Protein AF-A0A395LHU9-F1 (afdb_monomer_lite)

InterPro domains:
  IPR021836 Protein of unknown function DUF3429 [PF11911] (4-146)

Organism: NCBI:txid1538146

Foldseek 3Di:
DDADDDPLQVVLVVLLVLLVVLLCCLPPNDPVCVVVSQVSLLVSLLVVLLVLLVVLVVLQVVCVVVVHDDDPVSNVSSCVSNVLSVVQCVCVVVVHDDDLVSLLSSLVSLVVSLVSQVVSCVSDDVCSSVSSVCSSCSSSVSSNVSSVSD

Radius of gyration: 16.36 Å; chains: 1; bounding box: 47×21×50 Å

Sequence (150 aa):
MIGVPAWPRWLGLAGLLPQLACLAALVAGPLEWRYAALGIAWGYAALILSFLGGMWWGLAAASLARGDRVSGWVWIAAVAPSLIALATYLPWIFAGEWPGPSLVVLGIALFGSLFVDRALAPISPDWWMWLRIPLSLGLGGATLVIGLLA

pLDDT: mean 96.99, std 4.48, range [54.75, 98.88]

Structure (mmCIF, N/CA/C/O backbone):
data_AF-A0A395LHU9-F1
#
_entry.id   AF-A0A395LHU9-F1
#
loop_
_atom_site.group_PDB
_atom_site.id
_atom_site.type_symbol
_atom_site.label_atom_id
_atom_site.label_alt_id
_atom_site.label_comp_id
_atom_site.label_asym_id
_atom_site.label_entity_id
_atom_site.label_seq_id
_atom_site.pdbx_PDB_ins_code
_atom_site.Cartn_x
_atom_site.Cartn_y
_atom_site.Cartn_z
_atom_site.occupancy
_atom_site.B_iso_or_equiv
_atom_site.auth_seq_id
_atom_site.auth_comp_id
_atom_site.auth_asym_id
_atom_site.auth_atom_id
_atom_site.pdbx_PDB_model_num
ATOM 1 N N . MET A 1 1 ? -26.082 -12.280 3.161 1.00 54.75 1 MET A N 1
ATOM 2 C CA . MET A 1 1 ? -24.798 -11.546 3.149 1.00 54.75 1 MET A CA 1
ATOM 3 C C . MET A 1 1 ? -25.032 -10.203 2.487 1.00 54.75 1 MET A C 1
ATOM 5 O O . MET A 1 1 ? -25.520 -10.187 1.363 1.00 54.75 1 MET A O 1
ATOM 9 N N . ILE A 1 2 ? -24.754 -9.097 3.176 1.00 68.62 2 ILE A N 1
ATOM 10 C CA . ILE A 1 2 ? -24.828 -7.763 2.570 1.00 68.62 2 ILE A CA 1
ATOM 11 C C . ILE A 1 2 ? -23.609 -7.637 1.650 1.00 68.62 2 ILE A C 1
ATOM 13 O O . ILE A 1 2 ? -22.473 -7.732 2.107 1.00 68.62 2 ILE A O 1
ATOM 17 N N . GLY A 1 3 ? -23.832 -7.519 0.341 1.00 88.56 3 GLY A N 1
ATOM 18 C CA . GLY A 1 3 ? -22.740 -7.320 -0.611 1.00 88.56 3 GLY A CA 1
ATOM 19 C C . GLY A 1 3 ? -22.034 -5.980 -0.379 1.00 88.56 3 GLY A C 1
ATOM 20 O O . GLY A 1 3 ? -22.629 -5.051 0.161 1.00 88.56 3 GLY A O 1
ATOM 21 N N . VAL A 1 4 ? -20.778 -5.862 -0.827 1.00 94.19 4 VAL A N 1
ATOM 22 C CA . VAL A 1 4 ? -20.046 -4.579 -0.803 1.00 94.19 4 VAL A CA 1
ATOM 23 C C . VAL A 1 4 ? -20.913 -3.472 -1.444 1.00 94.19 4 VAL A C 1
ATOM 25 O O . VAL A 1 4 ? -21.405 -3.678 -2.560 1.00 94.19 4 VAL A O 1
ATOM 28 N N . PRO A 1 5 ? -21.117 -2.314 -0.791 1.00 96.44 5 PRO A N 1
ATOM 29 C CA . PRO A 1 5 ? -21.876 -1.209 -1.368 1.00 96.44 5 PRO A CA 1
ATOM 30 C C . PRO A 1 5 ? -21.249 -0.699 -2.675 1.00 96.44 5 PRO A C 1
ATOM 32 O O . PRO A 1 5 ? -20.048 -0.854 -2.904 1.00 96.44 5 PRO A O 1
ATOM 35 N N . ALA A 1 6 ? -22.057 -0.075 -3.537 1.00 96.31 6 ALA A N 1
ATOM 36 C CA . ALA A 1 6 ? -21.646 0.289 -4.896 1.00 96.31 6 ALA A CA 1
ATOM 37 C C . ALA A 1 6 ? -20.395 1.185 -4.932 1.00 96.31 6 ALA A C 1
ATOM 39 O O . ALA A 1 6 ? -19.441 0.866 -5.637 1.00 96.31 6 ALA A O 1
ATOM 40 N N . TRP A 1 7 ? -20.369 2.265 -4.147 1.00 97.06 7 TRP A N 1
ATOM 41 C CA . TRP A 1 7 ? -19.255 3.218 -4.161 1.00 97.06 7 TRP A CA 1
ATOM 42 C C . TRP A 1 7 ? -17.925 2.619 -3.673 1.00 97.06 7 TRP A C 1
ATOM 44 O O . TRP A 1 7 ? -16.964 2.677 -4.440 1.00 97.06 7 TRP A O 1
ATOM 54 N N . PRO A 1 8 ? -17.838 1.971 -2.488 1.00 96.12 8 PRO A N 1
ATOM 55 C CA . PRO A 1 8 ? -16.626 1.262 -2.072 1.00 96.12 8 PRO A CA 1
ATOM 56 C C . PRO A 1 8 ? -16.161 0.211 -3.080 1.00 96.12 8 PRO A C 1
ATOM 58 O O . PRO A 1 8 ? -14.964 0.091 -3.326 1.00 96.12 8 PRO A O 1
ATOM 61 N N . ARG A 1 9 ? -17.095 -0.532 -3.694 1.00 96.38 9 ARG A N 1
ATOM 62 C CA . ARG A 1 9 ? -16.758 -1.546 -4.700 1.00 96.38 9 ARG A CA 1
ATOM 63 C C . ARG A 1 9 ? -16.104 -0.914 -5.925 1.00 96.38 9 ARG A C 1
ATOM 65 O O . ARG A 1 9 ? -15.006 -1.316 -6.293 1.00 96.38 9 ARG A O 1
ATOM 72 N N . TRP A 1 10 ? -16.774 0.046 -6.558 1.00 97.50 10 TRP A N 1
ATOM 73 C CA . TRP A 1 10 ? -16.308 0.615 -7.821 1.00 97.50 10 TRP A CA 1
ATOM 74 C C . TRP A 1 10 ? -15.042 1.440 -7.652 1.00 97.50 10 TRP A C 1
ATOM 76 O O . TRP A 1 10 ? -14.095 1.248 -8.408 1.00 97.50 10 TRP A O 1
ATOM 86 N N . LEU A 1 11 ? -14.992 2.304 -6.636 1.00 96.88 11 LEU A N 1
ATOM 87 C CA . LEU A 1 11 ? -13.809 3.123 -6.378 1.00 96.88 11 LEU A CA 1
ATOM 88 C C . LEU A 1 11 ? -12.629 2.271 -5.908 1.00 96.88 11 LEU A C 1
ATOM 90 O O . LEU A 1 11 ? -11.501 2.509 -6.330 1.00 96.88 11 LEU A O 1
ATOM 94 N N . GLY A 1 12 ? -12.890 1.237 -5.101 1.00 96.38 12 GLY A N 1
ATOM 95 C CA . GLY A 1 12 ? -11.872 0.269 -4.711 1.00 96.38 12 GLY A CA 1
ATOM 96 C C . GLY A 1 12 ? -11.254 -0.418 -5.927 1.00 96.38 12 GLY A C 1
ATOM 97 O O . GLY A 1 12 ? -10.041 -0.371 -6.103 1.00 96.38 12 GLY A O 1
ATOM 98 N N . LEU A 1 13 ? -12.080 -1.010 -6.797 1.00 97.25 13 LEU A N 1
ATOM 99 C CA . LEU A 1 13 ? -11.609 -1.713 -7.998 1.00 97.25 13 LEU A CA 1
ATOM 100 C C . LEU A 1 13 ? -10.927 -0.776 -9.002 1.00 97.25 13 LEU A C 1
ATOM 102 O O . LEU A 1 13 ? -9.917 -1.152 -9.594 1.00 97.25 13 LEU A O 1
ATOM 106 N N . ALA A 1 14 ? -11.431 0.450 -9.167 1.00 97.81 14 ALA A N 1
ATOM 107 C CA . ALA A 1 14 ? -10.792 1.466 -10.002 1.00 97.81 14 ALA A CA 1
ATOM 108 C C . ALA A 1 14 ? -9.381 1.820 -9.503 1.00 97.81 14 ALA A C 1
ATOM 110 O O . ALA A 1 14 ? -8.508 2.142 -10.307 1.00 97.81 14 ALA A O 1
ATOM 111 N N . GLY A 1 15 ? -9.127 1.675 -8.200 1.00 97.25 15 GLY A N 1
ATOM 112 C CA . GLY A 1 15 ? -7.796 1.802 -7.613 1.00 97.25 15 GLY A CA 1
ATOM 113 C C . GLY A 1 15 ? -6.772 0.773 -8.114 1.00 97.25 15 GLY A C 1
ATOM 114 O O . GLY A 1 15 ? -5.587 0.926 -7.862 1.00 97.25 15 GLY A O 1
ATOM 115 N N . LEU A 1 16 ? -7.168 -0.271 -8.848 1.00 98.44 16 LEU A N 1
ATOM 116 C CA . LEU A 1 16 ? -6.215 -1.194 -9.479 1.00 98.44 16 LEU A CA 1
ATOM 117 C C . LEU A 1 16 ? -5.683 -0.672 -10.819 1.00 98.44 16 LEU A C 1
ATOM 119 O O . LEU A 1 16 ? -4.615 -1.092 -11.266 1.00 98.44 16 LEU A O 1
ATOM 123 N N . LEU A 1 17 ? -6.416 0.241 -11.465 1.00 98.56 17 LEU A N 1
ATOM 124 C CA . LEU A 1 17 ? -6.144 0.670 -12.836 1.00 98.56 17 LEU A CA 1
ATOM 125 C C . LEU A 1 17 ? -4.741 1.264 -13.021 1.00 98.56 17 LEU A C 1
ATOM 127 O O . LEU A 1 17 ? -4.088 0.861 -13.982 1.00 98.56 17 LEU A O 1
ATOM 131 N N . PRO 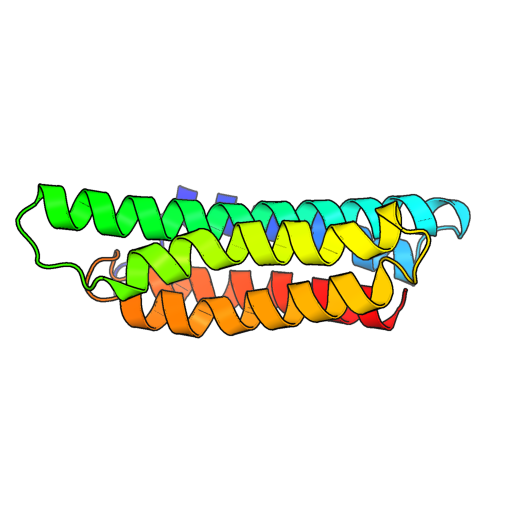A 1 18 ? -4.222 2.150 -12.143 1.00 98.56 18 PRO A N 1
ATOM 132 C CA . PRO A 1 18 ? -2.909 2.754 -12.378 1.00 98.56 18 PRO A CA 1
ATOM 133 C C . PRO A 1 18 ? -1.774 1.726 -12.375 1.00 98.56 18 PRO A C 1
ATOM 135 O O . PRO A 1 18 ? -0.906 1.765 -13.246 1.00 98.56 18 PRO A O 1
ATOM 138 N N . GLN A 1 19 ? -1.815 0.758 -11.456 1.00 98.44 19 GLN A N 1
ATOM 139 C CA . GLN A 1 19 ? -0.788 -0.281 -11.371 1.00 98.44 19 GLN A CA 1
ATOM 140 C C . GLN A 1 19 ? -0.864 -1.249 -12.552 1.00 98.44 19 GLN A C 1
ATOM 142 O O . GLN A 1 19 ? 0.162 -1.602 -13.129 1.00 98.44 19 GLN A O 1
ATOM 147 N N . LEU A 1 20 ? -2.077 -1.642 -12.954 1.00 98.69 20 LEU A N 1
ATOM 148 C CA . LEU A 1 20 ? -2.280 -2.502 -14.122 1.00 98.69 20 LEU A CA 1
ATOM 149 C C . LEU A 1 20 ? -1.865 -1.806 -15.424 1.00 98.69 20 LEU A C 1
ATOM 151 O O . LEU A 1 20 ? -1.269 -2.445 -16.288 1.00 98.69 20 LEU A O 1
ATOM 155 N N . ALA A 1 21 ? -2.118 -0.502 -15.552 1.00 98.69 21 ALA A N 1
ATOM 156 C CA . ALA A 1 21 ? -1.663 0.289 -16.690 1.00 98.69 21 ALA A CA 1
ATOM 157 C C . ALA A 1 21 ? -0.129 0.361 -16.751 1.00 98.69 21 ALA A C 1
ATOM 159 O O . ALA A 1 21 ? 0.445 0.194 -17.824 1.00 98.69 21 ALA A O 1
ATOM 160 N N . CYS A 1 22 ? 0.541 0.539 -15.608 1.00 98.75 22 CYS A N 1
ATOM 161 C CA . CYS A 1 22 ? 2.004 0.528 -15.546 1.00 98.75 22 CYS A CA 1
ATOM 162 C C . CYS A 1 22 ? 2.581 -0.848 -15.905 1.00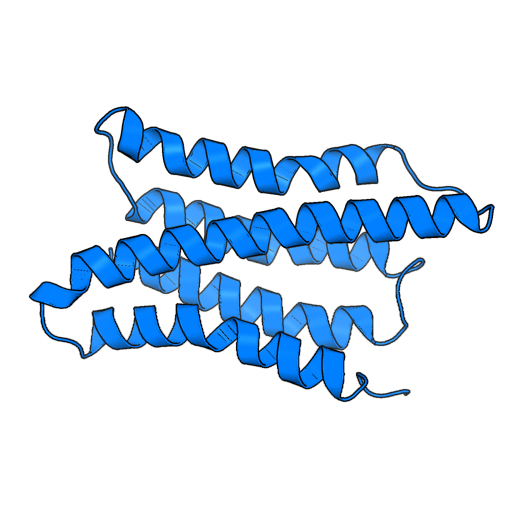 98.75 22 CYS A C 1
ATOM 164 O O . CYS A 1 22 ? 3.539 -0.925 -16.668 1.00 98.75 22 CYS A O 1
ATOM 166 N N . LEU A 1 23 ? 1.972 -1.938 -15.425 1.00 98.69 23 LEU A N 1
ATOM 167 C CA . LEU A 1 23 ? 2.363 -3.294 -15.820 1.00 98.69 23 LEU A CA 1
ATOM 168 C C . LEU A 1 23 ? 2.201 -3.509 -17.332 1.00 98.69 23 LEU A C 1
ATOM 170 O O . LEU A 1 23 ? 3.121 -3.999 -17.983 1.00 98.69 23 LEU A O 1
ATOM 174 N N . ALA A 1 24 ? 1.067 -3.104 -17.907 1.00 98.56 24 ALA A N 1
ATOM 175 C CA . ALA A 1 24 ? 0.838 -3.197 -19.347 1.00 98.56 24 ALA A CA 1
ATOM 176 C C . ALA A 1 24 ? 1.862 -2.372 -20.145 1.00 98.56 24 ALA A C 1
ATOM 178 O O . ALA A 1 24 ? 2.395 -2.859 -21.141 1.00 98.56 24 ALA A O 1
ATOM 179 N N . ALA A 1 25 ? 2.192 -1.162 -19.682 1.00 98.44 25 ALA A N 1
ATOM 180 C CA . ALA A 1 25 ? 3.211 -0.317 -20.297 1.00 98.44 25 ALA A CA 1
ATOM 181 C C . ALA A 1 25 ? 4.607 -0.961 -20.267 1.00 98.44 25 ALA A C 1
ATOM 183 O O . ALA A 1 25 ? 5.353 -0.820 -21.229 1.00 98.44 25 ALA A O 1
ATOM 184 N N . LEU A 1 26 ? 4.957 -1.703 -19.212 1.00 98.06 26 LEU A N 1
ATOM 185 C CA . LEU A 1 26 ? 6.244 -2.405 -19.138 1.00 98.06 26 LEU A CA 1
ATOM 186 C C . LEU A 1 26 ? 6.324 -3.638 -20.038 1.00 98.06 26 LEU A C 1
ATOM 188 O O . LEU A 1 26 ? 7.406 -3.958 -20.522 1.00 98.06 26 LEU A O 1
ATOM 192 N N . VAL A 1 27 ? 5.206 -4.338 -20.233 1.00 98.12 27 VAL A N 1
ATOM 193 C CA . VAL A 1 27 ? 5.173 -5.598 -20.992 1.00 98.12 27 VAL A CA 1
ATOM 194 C C . VAL A 1 27 ? 4.958 -5.366 -22.488 1.00 98.12 27 VAL A C 1
ATOM 196 O O . VAL A 1 27 ? 5.490 -6.115 -23.302 1.00 98.12 27 VAL A O 1
ATOM 199 N N . ALA A 1 28 ? 4.172 -4.354 -22.859 1.00 97.81 28 ALA A N 1
ATOM 200 C CA . ALA A 1 28 ? 3.743 -4.127 -24.239 1.00 97.81 28 ALA A CA 1
ATOM 201 C C . ALA A 1 28 ? 4.005 -2.701 -24.752 1.00 97.81 28 ALA A C 1
ATOM 203 O O . ALA A 1 28 ? 3.761 -2.426 -25.926 1.00 97.81 28 ALA A O 1
ATOM 204 N N . GLY A 1 29 ? 4.454 -1.785 -23.890 1.00 96.69 29 GLY A N 1
ATOM 205 C CA . GLY A 1 29 ? 4.717 -0.401 -24.265 1.00 96.69 29 GLY A CA 1
ATOM 206 C C . GLY A 1 29 ? 6.109 -0.189 -24.877 1.00 96.69 29 GLY A C 1
ATOM 207 O O . GLY A 1 29 ? 6.996 -1.035 -24.735 1.00 96.69 29 GLY A O 1
ATOM 208 N N . PRO A 1 30 ? 6.325 0.958 -25.542 1.00 96.88 30 PRO A N 1
ATOM 209 C CA . PRO A 1 30 ? 7.643 1.388 -25.993 1.00 96.88 30 PRO A CA 1
ATOM 210 C C . PRO A 1 30 ? 8.657 1.524 -24.849 1.00 96.88 30 PRO A C 1
ATOM 212 O O . PRO A 1 30 ? 8.303 1.857 -23.713 1.00 96.88 30 PRO A O 1
ATOM 215 N N . LEU A 1 31 ? 9.944 1.329 -25.157 1.00 95.94 31 LEU A N 1
ATOM 216 C CA . LEU A 1 31 ? 11.016 1.365 -24.157 1.00 95.94 31 LEU A CA 1
ATOM 217 C C . LEU A 1 31 ? 11.126 2.735 -23.468 1.00 95.94 31 LEU A C 1
ATOM 219 O O . LEU A 1 31 ? 11.435 2.794 -22.277 1.00 95.94 31 LEU A O 1
ATOM 223 N N . GLU A 1 32 ? 10.816 3.829 -24.168 1.00 97.44 32 GLU A N 1
ATOM 224 C CA . GLU A 1 32 ? 10.825 5.177 -23.594 1.00 97.44 32 GLU A CA 1
ATOM 225 C C . GLU A 1 32 ? 9.821 5.369 -22.443 1.00 97.44 32 GLU A C 1
ATOM 227 O O . GLU A 1 32 ? 10.012 6.249 -21.603 1.00 97.44 32 GLU A O 1
ATOM 232 N N . TRP A 1 33 ? 8.772 4.543 -22.348 1.00 97.75 33 TRP A N 1
ATOM 233 C CA . TRP A 1 33 ? 7.794 4.632 -21.257 1.00 97.75 33 TRP A CA 1
ATOM 234 C C . TRP A 1 33 ? 8.282 3.970 -19.974 1.00 97.75 33 TRP A C 1
ATOM 236 O O . TRP A 1 33 ? 7.743 4.249 -18.902 1.00 97.75 33 TRP A O 1
ATOM 246 N N . ARG A 1 34 ? 9.297 3.104 -20.058 1.00 97.75 34 ARG A N 1
ATOM 247 C CA . ARG A 1 34 ? 9.711 2.221 -18.964 1.00 97.75 34 ARG A CA 1
ATOM 248 C C . ARG A 1 34 ? 10.025 2.981 -17.679 1.00 97.75 34 ARG A C 1
ATOM 250 O O . ARG A 1 34 ? 9.509 2.625 -16.623 1.00 97.75 34 ARG A O 1
ATOM 257 N N . TYR A 1 35 ? 10.817 4.049 -17.765 1.00 97.19 35 TYR A N 1
ATOM 258 C CA . TYR A 1 35 ? 11.190 4.841 -16.589 1.00 97.19 35 TYR A CA 1
ATOM 259 C C . TYR A 1 35 ? 9.970 5.492 -15.921 1.00 97.19 35 TYR A C 1
ATOM 261 O O . TYR A 1 35 ? 9.798 5.401 -14.706 1.00 97.19 35 TYR A O 1
ATOM 269 N N . ALA A 1 36 ? 9.085 6.098 -16.719 1.00 98.12 36 ALA A N 1
ATOM 270 C CA . ALA A 1 36 ? 7.866 6.719 -16.212 1.00 98.12 36 ALA A CA 1
ATOM 271 C C . ALA A 1 36 ? 6.917 5.681 -15.592 1.00 98.12 36 ALA A C 1
ATOM 273 O O . ALA A 1 36 ? 6.411 5.898 -14.494 1.00 98.12 36 ALA A O 1
ATOM 274 N N . ALA A 1 37 ? 6.721 4.534 -16.251 1.00 98.56 37 ALA A N 1
ATOM 275 C CA . ALA A 1 37 ? 5.883 3.447 -15.753 1.00 98.56 37 ALA A CA 1
ATOM 276 C C . ALA A 1 37 ? 6.394 2.900 -14.412 1.00 98.56 37 ALA A C 1
ATOM 278 O O . ALA A 1 37 ? 5.606 2.717 -13.489 1.00 98.56 37 ALA A O 1
ATOM 279 N N . LEU A 1 38 ? 7.709 2.704 -14.274 1.00 98.62 38 LEU A N 1
ATOM 280 C CA . LEU A 1 38 ? 8.333 2.271 -13.023 1.00 98.62 38 LEU A CA 1
ATOM 281 C C . LEU A 1 38 ? 8.168 3.305 -11.900 1.00 98.62 38 LEU A C 1
ATOM 283 O O . LEU A 1 38 ? 7.801 2.945 -10.780 1.00 98.62 38 LEU A O 1
ATOM 287 N N . GLY A 1 39 ? 8.382 4.591 -12.195 1.00 98.56 39 GLY A N 1
ATOM 288 C CA . GLY A 1 39 ? 8.210 5.658 -11.210 1.00 98.56 39 GLY A CA 1
ATOM 289 C C . GLY A 1 39 ? 6.762 5.825 -10.747 1.00 98.56 39 GLY A C 1
ATOM 290 O O . GLY A 1 39 ? 6.510 5.945 -9.547 1.00 98.56 39 GLY A O 1
ATOM 291 N N . ILE A 1 40 ? 5.803 5.763 -11.675 1.00 98.81 40 ILE A N 1
ATOM 292 C CA . ILE A 1 40 ? 4.369 5.811 -11.358 1.00 98.81 40 ILE A CA 1
ATOM 293 C C . ILE A 1 40 ? 3.960 4.573 -10.557 1.00 98.81 40 ILE A C 1
ATOM 295 O O . ILE A 1 40 ? 3.279 4.716 -9.543 1.00 98.81 40 ILE A O 1
ATOM 299 N N . ALA A 1 41 ? 4.402 3.377 -10.959 1.00 98.81 41 ALA A N 1
ATOM 300 C CA . ALA A 1 41 ? 4.102 2.130 -10.258 1.00 98.81 41 ALA A CA 1
ATOM 301 C C . ALA A 1 41 ? 4.589 2.152 -8.805 1.00 98.81 41 ALA A C 1
ATOM 303 O O . ALA A 1 41 ? 3.869 1.716 -7.905 1.00 98.81 41 ALA A O 1
ATOM 304 N N . TRP A 1 42 ? 5.799 2.666 -8.564 1.00 98.75 42 TRP A N 1
ATOM 305 C CA . TRP A 1 42 ? 6.324 2.815 -7.209 1.00 98.75 42 TRP A CA 1
ATOM 306 C C . TRP A 1 42 ? 5.518 3.855 -6.425 1.00 98.75 42 TRP A C 1
ATOM 308 O O . TRP A 1 42 ? 5.018 3.558 -5.338 1.00 98.75 42 TRP A O 1
ATOM 318 N N . GLY A 1 43 ? 5.341 5.051 -6.995 1.00 98.81 43 GLY A N 1
ATOM 319 C CA . GLY A 1 43 ? 4.667 6.159 -6.320 1.00 98.81 43 GLY A CA 1
ATOM 320 C C . GLY A 1 43 ? 3.224 5.822 -5.957 1.00 98.81 43 GLY A C 1
ATOM 321 O O . GLY A 1 43 ? 2.782 6.085 -4.840 1.00 98.81 43 GLY A O 1
ATOM 322 N N . TYR A 1 44 ? 2.497 5.173 -6.864 1.00 98.88 44 TYR A N 1
ATOM 323 C CA . TYR A 1 44 ? 1.114 4.781 -6.634 1.00 98.88 44 TYR A CA 1
ATOM 324 C C . TYR A 1 44 ? 0.981 3.683 -5.572 1.00 98.88 44 TYR A C 1
ATOM 326 O O . TYR A 1 44 ? 0.163 3.814 -4.660 1.00 98.88 44 TYR A O 1
ATOM 334 N N . ALA A 1 45 ? 1.816 2.639 -5.625 1.00 98.81 45 ALA A N 1
ATOM 335 C CA . ALA A 1 45 ? 1.822 1.595 -4.602 1.00 98.81 45 ALA A CA 1
ATOM 336 C C . ALA A 1 45 ? 2.148 2.160 -3.207 1.00 98.81 45 ALA A C 1
ATOM 338 O O . ALA A 1 45 ? 1.472 1.825 -2.232 1.00 98.81 45 ALA A O 1
ATOM 339 N N . ALA A 1 46 ? 3.126 3.067 -3.114 1.00 98.81 46 ALA A N 1
ATOM 340 C CA . ALA A 1 46 ? 3.495 3.751 -1.876 1.00 98.81 46 ALA A CA 1
ATOM 341 C C . ALA A 1 46 ? 2.359 4.633 -1.323 1.00 98.81 46 ALA A C 1
ATOM 343 O O . ALA A 1 46 ? 2.083 4.607 -0.117 1.00 98.81 46 ALA A O 1
ATOM 344 N N . LEU A 1 47 ? 1.665 5.377 -2.194 1.00 98.75 47 LEU A N 1
ATOM 345 C CA . LEU A 1 47 ? 0.503 6.192 -1.824 1.00 98.75 47 LEU A CA 1
ATOM 346 C C . LEU A 1 47 ? -0.646 5.334 -1.295 1.00 98.75 47 LEU A C 1
ATOM 348 O O . LEU A 1 47 ? -1.192 5.641 -0.236 1.00 98.75 47 LEU A O 1
ATOM 352 N N . ILE A 1 48 ? -0.996 4.250 -1.994 1.00 98.56 48 ILE A N 1
ATOM 353 C CA . ILE A 1 48 ? -2.071 3.361 -1.547 1.00 98.56 48 ILE A CA 1
ATOM 354 C C . ILE A 1 48 ? -1.706 2.699 -0.225 1.00 98.56 48 ILE A C 1
ATOM 356 O O . ILE A 1 48 ? -2.531 2.703 0.684 1.00 98.56 48 ILE A O 1
ATOM 360 N N . LEU A 1 49 ? -0.484 2.179 -0.083 1.00 98.75 49 LEU A N 1
ATOM 361 C CA . LEU A 1 49 ? -0.031 1.575 1.167 1.00 98.75 49 LEU A CA 1
ATOM 362 C C . LEU A 1 49 ? -0.163 2.580 2.326 1.00 98.75 49 LEU A C 1
ATOM 364 O O . LEU A 1 49 ? -0.812 2.273 3.323 1.00 98.75 49 LEU A O 1
ATOM 368 N N . SER A 1 50 ? 0.337 3.808 2.158 1.00 98.69 50 SER A N 1
ATOM 369 C CA . SER A 1 50 ? 0.214 4.886 3.156 1.00 98.69 50 SER A CA 1
ATOM 370 C C . SER A 1 50 ? -1.248 5.228 3.478 1.00 98.69 50 SER A C 1
ATOM 372 O O . SER A 1 50 ? -1.609 5.402 4.644 1.00 98.69 50 SER A O 1
ATOM 374 N N . PHE A 1 51 ? -2.116 5.258 2.461 1.00 98.44 51 PHE A N 1
ATOM 375 C CA . PHE A 1 51 ? -3.559 5.431 2.635 1.00 98.44 51 PHE A CA 1
ATOM 376 C C . PHE A 1 51 ? -4.174 4.324 3.507 1.00 98.44 51 PHE A C 1
ATOM 378 O O . PHE A 1 51 ? -5.021 4.630 4.346 1.00 98.44 51 PHE A O 1
ATOM 385 N N . LEU A 1 52 ? -3.724 3.065 3.389 1.00 98.25 52 LEU A N 1
ATOM 386 C CA . LEU A 1 52 ? -4.192 1.981 4.266 1.00 98.25 52 LEU A CA 1
ATOM 387 C C . LEU A 1 52 ? -3.881 2.260 5.734 1.00 98.25 52 LEU A C 1
ATOM 389 O O . LEU A 1 52 ? -4.745 2.069 6.585 1.00 98.25 52 LEU A O 1
ATOM 393 N N . GLY A 1 53 ? -2.684 2.773 6.019 1.00 98.50 53 GLY A N 1
ATOM 394 C CA . GLY A 1 53 ? -2.300 3.178 7.367 1.00 98.50 53 GLY A CA 1
ATOM 395 C C . GLY A 1 53 ? -3.246 4.230 7.950 1.00 98.50 53 GLY A C 1
ATOM 396 O O . GLY A 1 53 ? -3.803 4.045 9.034 1.00 98.50 53 GLY A O 1
ATOM 397 N N . GLY A 1 54 ? -3.521 5.292 7.186 1.00 98.44 54 GLY A N 1
ATOM 398 C CA . GLY A 1 54 ? -4.489 6.323 7.580 1.00 98.44 54 GLY A CA 1
ATOM 399 C C . GLY A 1 54 ? -5.912 5.780 7.761 1.00 98.44 54 GLY A C 1
ATOM 400 O O . GLY A 1 54 ? -6.613 6.155 8.700 1.00 98.44 54 GLY A O 1
ATOM 401 N N . MET A 1 55 ? -6.329 4.845 6.908 1.00 97.69 55 MET A N 1
ATOM 402 C CA . MET A 1 55 ? -7.624 4.172 7.001 1.00 97.69 55 MET A CA 1
ATOM 403 C C . MET A 1 55 ? -7.745 3.331 8.282 1.00 97.69 55 MET A C 1
ATOM 405 O O . MET A 1 55 ? -8.765 3.407 8.967 1.00 97.69 55 MET A O 1
ATOM 409 N N . TRP A 1 56 ? -6.704 2.577 8.650 1.00 98.44 56 TRP A N 1
ATOM 410 C CA . TRP A 1 56 ? -6.655 1.817 9.905 1.00 98.44 56 TRP A CA 1
ATOM 411 C C . TRP A 1 56 ? -6.708 2.731 11.129 1.00 98.44 56 TRP A C 1
ATOM 413 O O . TRP A 1 56 ? -7.469 2.462 12.060 1.00 98.44 56 TRP A O 1
ATOM 423 N N . TRP A 1 57 ? -5.968 3.845 11.101 1.00 98.38 57 TRP A N 1
ATOM 424 C CA . TRP A 1 57 ? -6.030 4.876 12.141 1.00 98.38 57 TRP A CA 1
ATOM 425 C C . TRP A 1 57 ? -7.446 5.447 12.285 1.00 98.38 57 TRP A C 1
ATOM 427 O O . TRP A 1 57 ? -7.953 5.597 13.395 1.00 98.38 57 TRP A O 1
ATOM 437 N N . GLY A 1 58 ? -8.110 5.741 11.164 1.00 98.06 58 GLY A N 1
ATOM 438 C CA . GLY A 1 58 ? -9.476 6.261 11.146 1.00 98.06 58 GLY A CA 1
ATOM 439 C C . GLY A 1 58 ? -10.494 5.281 11.733 1.00 98.06 58 GLY A C 1
ATOM 440 O O . GLY A 1 58 ? -11.328 5.681 12.544 1.00 98.06 58 GLY A O 1
ATOM 441 N N . LEU A 1 59 ? -10.401 3.991 11.387 1.00 97.38 59 LEU A N 1
ATOM 442 C CA . LEU A 1 59 ? -11.249 2.939 11.965 1.00 97.38 59 LEU A CA 1
ATOM 443 C C . LEU A 1 59 ? -11.055 2.819 13.480 1.00 97.38 59 LEU A C 1
ATOM 445 O O . LEU A 1 59 ? -12.030 2.782 14.232 1.00 97.38 59 LEU A O 1
ATOM 449 N N . ALA A 1 60 ? -9.798 2.812 13.921 1.00 97.31 60 ALA A N 1
ATOM 450 C CA . ALA A 1 60 ? -9.421 2.782 15.327 1.00 97.31 60 ALA A CA 1
ATOM 451 C C . ALA A 1 60 ? -9.995 3.986 16.095 1.00 97.31 60 ALA A C 1
ATOM 453 O O . ALA A 1 60 ? -10.660 3.821 17.118 1.00 97.31 60 ALA A O 1
ATOM 454 N N . ALA A 1 61 ? -9.811 5.200 15.571 1.00 98.00 61 ALA A N 1
ATOM 455 C CA . ALA A 1 61 ? -10.321 6.424 16.184 1.00 98.00 61 ALA A CA 1
ATOM 456 C C . ALA A 1 61 ? -11.856 6.445 16.246 1.00 98.00 61 ALA A C 1
ATOM 458 O O . ALA A 1 61 ? -12.430 6.796 17.276 1.00 98.00 61 ALA A O 1
ATOM 459 N N . ALA A 1 62 ? -12.528 6.012 15.176 1.00 97.56 62 ALA A N 1
ATOM 460 C CA . ALA A 1 62 ? -13.984 5.930 15.138 1.00 97.56 62 ALA A CA 1
ATOM 461 C C . ALA A 1 62 ? -14.540 4.898 16.133 1.00 97.56 62 ALA A C 1
ATOM 463 O O . ALA A 1 62 ? -15.605 5.117 16.706 1.00 97.56 62 ALA A O 1
ATOM 464 N N . SER A 1 63 ? -13.836 3.783 16.345 1.00 96.06 63 SER A N 1
ATOM 465 C CA . SER A 1 63 ? -14.209 2.766 17.335 1.00 96.06 63 SER A CA 1
ATOM 466 C C . SER A 1 63 ? -14.046 3.290 18.764 1.00 96.06 63 SER A C 1
ATOM 468 O O . SER A 1 63 ? -14.993 3.210 19.546 1.00 96.06 63 SER A O 1
ATOM 470 N N . LEU A 1 64 ? -12.928 3.961 19.076 1.00 95.94 64 LEU A N 1
ATOM 471 C CA . LEU A 1 64 ? -12.761 4.650 20.364 1.00 95.94 64 LEU A CA 1
ATOM 472 C C . LEU A 1 64 ? -13.870 5.680 20.623 1.00 95.94 64 LEU A C 1
ATOM 474 O O . LEU A 1 64 ? -14.397 5.745 21.730 1.00 95.94 64 LEU A O 1
ATOM 478 N N . ALA A 1 65 ? -14.258 6.460 19.609 1.00 97.12 65 ALA A N 1
ATOM 479 C CA . ALA A 1 65 ? -15.314 7.466 19.740 1.00 97.12 65 ALA A CA 1
ATOM 480 C C . ALA A 1 65 ? -16.695 6.866 20.072 1.00 97.12 65 ALA A C 1
ATOM 482 O O . ALA A 1 65 ? -17.536 7.551 20.649 1.00 97.12 65 ALA A O 1
ATOM 483 N N . ARG A 1 66 ? -16.929 5.588 19.741 1.00 96.19 66 ARG A N 1
ATOM 484 C CA . ARG A 1 66 ? -18.142 4.842 20.121 1.00 96.19 66 ARG A CA 1
ATOM 485 C C . ARG A 1 66 ? -18.053 4.189 21.505 1.00 96.19 66 ARG A C 1
ATOM 487 O O . ARG A 1 66 ? -19.029 3.593 21.946 1.00 96.19 66 ARG A O 1
ATOM 494 N N . GLY A 1 67 ? -16.916 4.314 22.192 1.00 94.75 67 GLY A N 1
ATOM 495 C CA . GLY A 1 67 ? -16.669 3.707 23.501 1.00 94.75 67 GLY A CA 1
ATOM 496 C C . GLY A 1 67 ? -16.084 2.293 23.443 1.00 94.75 67 GLY A C 1
ATOM 497 O O . GLY A 1 67 ? -15.945 1.653 24.487 1.00 94.75 67 GLY A O 1
ATOM 498 N N . ASP A 1 68 ? -15.717 1.803 22.256 1.00 94.31 68 ASP A N 1
ATOM 499 C CA . ASP A 1 68 ? -15.068 0.502 22.111 1.00 94.31 68 ASP A CA 1
ATOM 500 C C . ASP A 1 68 ? -13.620 0.554 22.624 1.00 94.31 68 ASP A C 1
ATOM 502 O O . ASP A 1 68 ? -12.958 1.595 22.613 1.00 94.31 68 ASP A O 1
ATOM 506 N N . ARG A 1 69 ? -13.075 -0.600 23.024 1.00 92.00 69 ARG A N 1
ATOM 507 C CA . ARG A 1 69 ? -11.640 -0.727 23.318 1.00 92.00 69 ARG A CA 1
ATOM 508 C C . ARG A 1 69 ? -10.868 -1.030 22.040 1.00 92.00 69 ARG A C 1
ATOM 510 O O . ARG A 1 69 ? -11.166 -1.998 21.348 1.00 92.00 69 ARG A O 1
ATOM 517 N N . VAL A 1 70 ? -9.810 -0.264 21.794 1.00 93.56 70 VAL A N 1
ATOM 518 C CA . VAL A 1 70 ? -8.891 -0.465 20.668 1.00 93.56 70 VAL A CA 1
ATOM 519 C C . VAL A 1 70 ? -7.502 -0.783 21.200 1.00 93.56 70 VAL A C 1
ATOM 521 O O . VAL A 1 70 ? -6.999 -0.113 22.100 1.00 93.56 70 VAL A O 1
ATOM 524 N N . SER A 1 71 ? -6.874 -1.820 20.651 1.00 94.06 71 SER A N 1
ATOM 525 C CA . SER A 1 71 ? -5.539 -2.229 21.079 1.00 94.06 71 SER A CA 1
ATOM 526 C C . SER A 1 71 ? -4.453 -1.276 20.573 1.00 94.06 71 SER A C 1
ATOM 528 O O . SER A 1 71 ? -4.505 -0.803 19.438 1.00 94.06 71 SER A O 1
ATOM 530 N N . GLY A 1 72 ? -3.427 -1.049 21.400 1.00 95.38 72 GLY A N 1
ATOM 531 C CA . GLY A 1 72 ? -2.314 -0.141 21.109 1.00 95.38 72 GLY A CA 1
ATOM 532 C C . GLY A 1 72 ? -1.554 -0.462 19.815 1.00 95.38 72 GLY A C 1
ATOM 533 O O . GLY A 1 72 ? -1.087 0.445 19.129 1.00 95.38 72 GLY A O 1
ATOM 534 N N . TRP A 1 73 ? -1.471 -1.745 19.444 1.00 97.12 73 TRP A N 1
ATOM 535 C CA . TRP A 1 73 ? -0.738 -2.182 18.252 1.00 97.12 73 TRP A CA 1
ATOM 536 C C . TRP A 1 73 ? -1.329 -1.619 16.953 1.00 97.12 73 TRP A C 1
ATOM 538 O O . TRP A 1 73 ? -0.587 -1.435 15.993 1.00 97.12 73 TRP A O 1
ATOM 548 N N . VAL A 1 74 ? -2.633 -1.311 16.921 1.00 95.81 74 VAL A N 1
ATOM 549 C CA . VAL A 1 74 ? -3.311 -0.791 15.723 1.00 95.81 74 VAL A CA 1
ATOM 550 C C . VAL A 1 74 ? -2.726 0.558 15.311 1.00 95.81 74 VAL A C 1
ATOM 552 O O . VAL A 1 74 ? -2.508 0.795 14.128 1.00 95.81 74 VAL A O 1
ATOM 555 N N . TRP A 1 75 ? -2.397 1.415 16.280 1.00 97.00 75 TRP A N 1
ATOM 556 C CA . TRP A 1 75 ? -1.779 2.720 16.026 1.00 97.00 75 TRP A CA 1
ATOM 557 C C . TRP A 1 75 ? -0.371 2.580 15.452 1.00 97.00 75 TRP A C 1
ATOM 559 O O . TRP A 1 75 ? 0.006 3.309 14.540 1.00 97.00 75 TRP A O 1
ATOM 569 N N . ILE A 1 76 ? 0.390 1.599 15.941 1.00 96.81 76 ILE A N 1
ATOM 570 C CA . ILE A 1 76 ? 1.726 1.287 15.423 1.00 96.81 76 ILE A CA 1
ATOM 571 C C . ILE A 1 76 ? 1.611 0.754 13.990 1.00 96.81 76 ILE A C 1
ATOM 573 O O . ILE A 1 76 ? 2.289 1.242 13.084 1.00 96.81 76 ILE A O 1
ATOM 577 N N . ALA A 1 77 ? 0.707 -0.204 13.767 1.00 97.12 77 ALA A N 1
ATOM 578 C CA . ALA A 1 77 ? 0.445 -0.768 12.449 1.00 97.12 77 ALA A CA 1
ATOM 579 C C . ALA A 1 77 ? -0.045 0.292 11.456 1.00 97.12 77 ALA A C 1
ATOM 581 O O . ALA A 1 77 ? 0.318 0.229 10.291 1.00 97.12 77 ALA A O 1
ATOM 582 N N . ALA A 1 78 ? -0.808 1.290 11.900 1.00 97.88 78 ALA A N 1
ATOM 583 C CA . ALA A 1 78 ? -1.274 2.396 11.071 1.00 97.88 78 ALA A CA 1
ATOM 584 C C . ALA A 1 78 ? -0.155 3.340 10.595 1.00 97.88 78 ALA A C 1
ATOM 586 O O . ALA A 1 78 ? -0.279 3.942 9.532 1.00 97.88 78 ALA A O 1
ATOM 587 N N . VAL A 1 79 ? 0.952 3.454 11.333 1.00 98.44 79 VAL A N 1
ATOM 588 C CA . VAL A 1 79 ? 2.096 4.301 10.943 1.00 98.44 79 VAL A CA 1
ATOM 589 C C . VAL A 1 79 ? 3.075 3.555 10.035 1.00 98.44 79 VAL A C 1
ATOM 591 O O . VAL A 1 79 ? 3.687 4.161 9.152 1.00 98.44 79 VAL A O 1
ATOM 594 N N . ALA A 1 80 ? 3.210 2.238 10.218 1.00 98.31 80 ALA A N 1
ATOM 595 C CA . ALA A 1 80 ? 4.162 1.416 9.474 1.00 98.31 80 ALA A CA 1
ATOM 596 C C . ALA A 1 80 ? 4.077 1.576 7.937 1.00 98.31 80 ALA A C 1
ATOM 598 O O . ALA A 1 80 ? 5.133 1.717 7.324 1.00 98.31 80 ALA A O 1
ATOM 599 N N . PRO A 1 81 ? 2.894 1.642 7.294 1.00 98.69 81 PRO A N 1
ATOM 600 C CA . PRO A 1 81 ? 2.775 1.843 5.853 1.00 98.69 81 PRO A CA 1
ATOM 601 C C . PRO A 1 81 ? 3.512 3.072 5.311 1.00 98.69 81 PRO A C 1
ATOM 603 O O . PRO A 1 81 ? 4.262 2.950 4.344 1.00 98.69 81 PRO A O 1
ATOM 606 N N . SER A 1 82 ? 3.365 4.231 5.958 1.00 98.62 82 SER A N 1
ATOM 607 C CA . SER A 1 82 ? 4.035 5.469 5.539 1.00 98.62 82 SER A CA 1
ATOM 608 C C . SER A 1 82 ? 5.547 5.403 5.755 1.00 98.62 82 SER A C 1
ATOM 610 O O . SER A 1 82 ? 6.314 5.923 4.946 1.00 98.62 82 SER A O 1
ATOM 612 N N . LEU A 1 83 ? 5.995 4.730 6.821 1.00 98.75 83 LEU A N 1
ATOM 613 C CA . LEU A 1 83 ? 7.422 4.514 7.073 1.00 98.75 83 LEU A CA 1
ATOM 614 C C . LEU A 1 83 ? 8.041 3.539 6.068 1.00 98.75 83 LEU A C 1
ATOM 616 O O . LEU A 1 83 ? 9.158 3.770 5.618 1.00 98.75 83 LEU A O 1
ATOM 620 N N . ILE A 1 84 ? 7.317 2.486 5.679 1.00 98.75 84 ILE A N 1
ATOM 621 C CA . ILE A 1 84 ? 7.742 1.560 4.623 1.00 98.75 84 ILE A CA 1
ATOM 622 C C . ILE A 1 84 ? 7.822 2.304 3.288 1.00 98.75 84 ILE A C 1
ATOM 624 O O . ILE A 1 84 ? 8.840 2.219 2.608 1.00 98.75 84 ILE A O 1
ATOM 628 N N . ALA A 1 85 ? 6.797 3.087 2.937 1.00 98.56 85 ALA A N 1
ATOM 629 C CA . ALA A 1 85 ? 6.807 3.920 1.738 1.00 98.56 85 ALA A CA 1
ATOM 630 C C . ALA A 1 85 ? 8.037 4.843 1.708 1.00 98.56 85 ALA A C 1
ATOM 632 O O . ALA A 1 85 ? 8.796 4.816 0.738 1.00 98.56 85 ALA A O 1
ATOM 633 N N . LEU A 1 86 ? 8.298 5.571 2.800 1.00 98.62 86 LEU A N 1
ATOM 634 C CA . LEU A 1 86 ? 9.487 6.412 2.935 1.00 98.62 86 LEU A CA 1
ATOM 635 C C . LEU A 1 86 ? 10.783 5.602 2.808 1.00 98.62 86 LEU A C 1
ATOM 637 O O . LEU A 1 86 ? 11.663 5.986 2.046 1.00 98.62 86 LEU A O 1
ATOM 641 N N . ALA A 1 87 ? 10.903 4.468 3.497 1.00 98.62 87 ALA A N 1
ATOM 642 C CA . ALA A 1 87 ? 12.096 3.627 3.438 1.00 98.62 87 ALA A CA 1
ATOM 643 C C . ALA A 1 87 ? 12.384 3.138 2.011 1.00 98.62 87 ALA A C 1
ATOM 645 O O . ALA A 1 87 ? 13.531 3.157 1.578 1.00 98.62 87 ALA A O 1
ATOM 646 N N . THR A 1 88 ? 11.349 2.772 1.248 1.00 98.56 88 THR A N 1
ATOM 647 C CA . THR A 1 88 ? 11.492 2.334 -0.153 1.00 98.56 88 THR A CA 1
ATOM 648 C C . THR A 1 88 ? 11.809 3.472 -1.130 1.00 98.56 88 THR A C 1
ATOM 650 O O . THR A 1 88 ? 12.198 3.207 -2.268 1.00 98.56 88 THR A O 1
ATOM 653 N N . TYR A 1 89 ? 11.677 4.729 -0.704 1.00 98.12 89 TYR A N 1
ATOM 654 C CA . TYR A 1 89 ? 12.102 5.903 -1.468 1.00 98.12 89 TYR A CA 1
ATOM 655 C C . TYR A 1 89 ? 13.595 6.209 -1.292 1.00 98.12 89 TYR A C 1
ATOM 657 O O . TYR A 1 89 ? 14.249 6.674 -2.223 1.00 98.12 89 TYR A O 1
ATOM 665 N N . LEU A 1 90 ? 14.152 5.929 -0.107 1.00 98.25 90 LEU A N 1
ATOM 666 C CA . LEU A 1 90 ? 15.533 6.280 0.237 1.00 98.25 90 LEU A CA 1
ATOM 667 C C . LEU A 1 90 ? 16.597 5.730 -0.731 1.00 98.25 90 LEU A C 1
ATOM 669 O O . LEU A 1 90 ? 17.537 6.479 -1.001 1.00 98.25 90 LEU A O 1
ATOM 673 N N . PRO A 1 91 ? 16.485 4.508 -1.302 1.00 97.88 91 PRO A N 1
ATOM 674 C CA . PRO A 1 91 ? 17.439 4.036 -2.302 1.00 97.88 91 PRO A CA 1
ATOM 675 C C . PRO A 1 91 ? 17.602 5.009 -3.470 1.00 97.88 91 PRO A C 1
ATOM 677 O O . PRO A 1 91 ? 18.728 5.292 -3.857 1.00 97.88 91 PRO A O 1
ATOM 680 N N . TRP A 1 92 ? 16.515 5.605 -3.968 1.00 96.94 92 TRP A N 1
ATOM 681 C CA . TRP A 1 92 ? 16.591 6.587 -5.051 1.00 96.94 92 TRP A CA 1
ATOM 682 C C . TRP A 1 92 ? 17.358 7.851 -4.639 1.00 96.94 92 TRP A C 1
ATOM 684 O O . TRP A 1 92 ? 18.209 8.334 -5.382 1.00 96.94 92 TRP A O 1
ATOM 694 N N . ILE A 1 93 ? 17.105 8.354 -3.426 1.00 97.75 93 ILE A N 1
ATOM 695 C CA . ILE A 1 93 ? 17.758 9.558 -2.883 1.00 97.75 93 ILE A CA 1
ATOM 696 C C . ILE A 1 93 ? 19.265 9.366 -2.711 1.00 97.75 93 ILE A C 1
ATOM 698 O O . ILE A 1 93 ? 20.039 10.287 -2.965 1.00 97.75 93 ILE A O 1
ATOM 702 N N . PHE A 1 94 ? 19.688 8.173 -2.300 1.00 97.69 94 PHE A N 1
ATOM 703 C CA . PHE A 1 94 ? 21.094 7.859 -2.056 1.00 97.69 94 PHE A CA 1
ATOM 704 C C . PHE A 1 94 ? 21.772 7.148 -3.237 1.00 97.69 94 PHE A C 1
ATOM 706 O O . PHE A 1 94 ? 22.797 6.499 -3.042 1.00 97.69 94 PHE A O 1
ATOM 713 N N . ALA A 1 95 ? 21.220 7.280 -4.451 1.00 94.81 95 ALA A N 1
ATOM 714 C CA . ALA A 1 95 ? 21.756 6.697 -5.687 1.00 94.81 95 ALA A CA 1
ATOM 715 C C . ALA A 1 95 ? 21.984 5.168 -5.626 1.00 94.81 95 ALA A C 1
ATOM 717 O O . ALA A 1 95 ? 22.888 4.632 -6.265 1.00 94.81 95 ALA A O 1
ATOM 718 N N . GLY A 1 96 ? 21.163 4.471 -4.842 1.00 95.31 96 GLY A N 1
ATOM 719 C CA . GLY A 1 96 ? 21.077 3.017 -4.799 1.00 95.31 96 GLY A CA 1
ATOM 720 C C . GLY A 1 96 ? 20.142 2.443 -5.867 1.00 95.31 96 GLY A C 1
ATOM 721 O O . GLY A 1 96 ? 19.550 3.160 -6.673 1.00 95.31 96 GLY A O 1
ATOM 722 N N . GLU A 1 97 ? 19.997 1.118 -5.856 1.00 95.12 97 GLU A N 1
ATOM 723 C CA . GLU A 1 97 ? 19.137 0.395 -6.794 1.00 95.12 97 GLU A CA 1
ATOM 724 C C . GLU A 1 97 ? 17.652 0.712 -6.557 1.00 95.12 97 GLU A C 1
ATOM 726 O O . GLU A 1 97 ? 17.119 0.529 -5.460 1.00 95.12 97 GLU A O 1
ATOM 731 N N . TRP A 1 98 ? 16.976 1.199 -7.599 1.00 96.88 98 TRP A N 1
ATOM 732 C CA . TRP A 1 98 ? 15.580 1.625 -7.544 1.00 96.88 98 TRP A CA 1
ATOM 733 C C . TRP A 1 98 ? 14.945 1.600 -8.950 1.00 96.88 98 TRP A C 1
ATOM 735 O O . TRP A 1 98 ? 15.642 1.911 -9.916 1.00 96.88 98 TRP A O 1
ATOM 745 N N . PRO A 1 99 ? 13.637 1.290 -9.103 1.00 97.00 99 PRO A N 1
ATOM 746 C CA . PRO A 1 99 ? 12.667 0.944 -8.060 1.00 97.00 99 PRO A CA 1
ATOM 747 C C . PRO A 1 99 ? 12.456 -0.557 -7.837 1.00 97.00 99 PRO A C 1
ATOM 749 O O . PRO A 1 99 ? 11.621 -0.895 -7.004 1.00 97.00 99 PRO A O 1
ATOM 752 N N . GLY A 1 100 ? 13.148 -1.454 -8.546 1.00 98.00 100 GLY A N 1
ATOM 753 C CA . GLY A 1 100 ? 12.874 -2.902 -8.516 1.00 98.00 100 GLY A CA 1
ATOM 754 C C . GLY A 1 100 ? 12.746 -3.494 -7.104 1.00 98.00 100 GLY A C 1
ATOM 755 O O . GLY A 1 100 ? 11.645 -3.903 -6.718 1.00 98.00 100 GLY A O 1
ATOM 756 N N . PRO A 1 101 ? 13.807 -3.453 -6.273 1.00 98.38 101 PRO A N 1
ATOM 757 C CA . PRO A 1 101 ? 13.743 -3.935 -4.891 1.00 98.38 101 PRO A CA 1
ATOM 758 C C . PRO A 1 101 ? 12.670 -3.225 -4.048 1.00 98.38 101 PRO A C 1
ATOM 760 O O . PRO A 1 101 ? 11.943 -3.862 -3.284 1.00 98.38 101 PRO A O 1
ATOM 763 N N . SER A 1 102 ? 12.510 -1.911 -4.230 1.00 98.69 102 SER A N 1
ATOM 764 C CA . SER A 1 102 ? 11.492 -1.102 -3.550 1.00 98.69 102 SER A CA 1
ATOM 765 C C . SER A 1 102 ? 10.064 -1.556 -3.869 1.00 98.69 102 SER A C 1
ATOM 767 O O . SER A 1 102 ? 9.230 -1.661 -2.972 1.00 98.69 102 SER A O 1
ATOM 769 N N . LEU A 1 103 ? 9.778 -1.871 -5.132 1.00 98.81 103 LEU A N 1
ATOM 770 C CA . LEU A 1 103 ? 8.490 -2.388 -5.591 1.00 98.81 103 LEU A CA 1
ATOM 771 C C . LEU A 1 103 ? 8.203 -3.784 -5.035 1.00 98.81 103 LEU A C 1
ATOM 773 O O . LEU A 1 103 ? 7.071 -4.055 -4.639 1.00 98.81 103 LEU A O 1
ATOM 777 N N . VAL A 1 104 ? 9.214 -4.653 -4.936 1.00 98.81 104 VAL A N 1
ATOM 778 C CA . VAL A 1 104 ? 9.058 -5.971 -4.299 1.00 98.81 104 VAL A CA 1
ATOM 779 C C . VAL A 1 104 ? 8.657 -5.812 -2.830 1.00 98.81 104 VAL A C 1
ATOM 781 O O . VAL A 1 104 ? 7.689 -6.435 -2.389 1.00 98.81 104 VAL A O 1
ATOM 784 N N . VAL A 1 105 ? 9.332 -4.927 -2.087 1.00 98.81 105 VAL A N 1
ATOM 785 C CA . VAL A 1 105 ? 8.983 -4.625 -0.688 1.00 98.81 105 VAL A CA 1
ATOM 786 C C . VAL A 1 105 ? 7.555 -4.086 -0.577 1.00 98.81 105 VAL A C 1
ATOM 788 O O . VAL A 1 105 ? 6.788 -4.569 0.257 1.00 98.81 105 VAL A O 1
ATOM 791 N N . LEU A 1 106 ? 7.163 -3.135 -1.431 1.00 98.81 106 LEU A N 1
ATOM 792 C CA . LEU A 1 106 ? 5.800 -2.590 -1.441 1.00 98.81 106 LEU A CA 1
ATOM 793 C C . LEU A 1 106 ? 4.750 -3.659 -1.775 1.00 98.81 106 LEU A C 1
ATOM 795 O O . LEU A 1 106 ? 3.717 -3.722 -1.111 1.00 98.81 106 LEU A O 1
ATOM 799 N N . GLY A 1 107 ? 5.011 -4.529 -2.753 1.00 98.75 107 GLY A N 1
ATOM 800 C CA . GLY A 1 107 ? 4.123 -5.638 -3.110 1.00 98.75 107 GLY A CA 1
ATOM 801 C C . GLY A 1 107 ? 3.915 -6.614 -1.949 1.00 98.75 107 GLY A C 1
ATOM 802 O O . GLY A 1 107 ? 2.777 -6.956 -1.620 1.00 98.75 107 GLY A O 1
ATOM 803 N N . ILE A 1 108 ? 4.996 -6.993 -1.258 1.00 98.81 108 ILE A N 1
ATOM 804 C CA . ILE A 1 108 ? 4.934 -7.838 -0.055 1.00 98.81 108 ILE A CA 1
ATOM 805 C C . ILE A 1 108 ? 4.162 -7.135 1.067 1.00 98.81 108 ILE A C 1
ATOM 807 O O . ILE A 1 108 ? 3.308 -7.754 1.701 1.00 98.81 108 ILE A O 1
ATOM 811 N N . ALA A 1 109 ? 4.411 -5.845 1.301 1.00 98.69 109 ALA A N 1
ATOM 812 C CA . ALA A 1 109 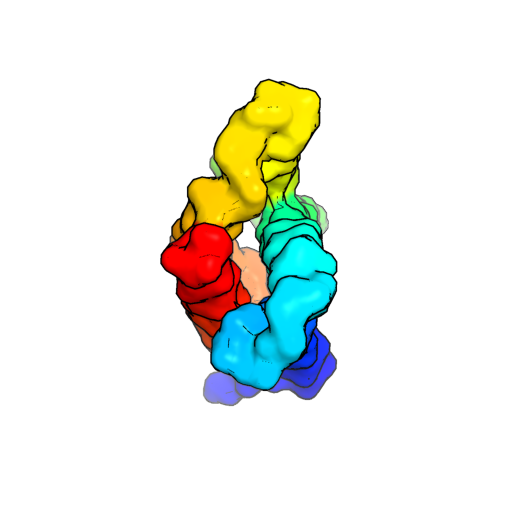? 3.708 -5.073 2.322 1.00 98.69 109 ALA A CA 1
ATOM 813 C C . ALA A 1 109 ? 2.200 -4.958 2.031 1.00 98.69 109 ALA A C 1
ATOM 815 O O . ALA A 1 109 ? 1.385 -5.055 2.949 1.00 98.69 109 ALA A O 1
ATOM 816 N N . LEU A 1 110 ? 1.808 -4.825 0.760 1.00 98.69 110 LEU A N 1
ATOM 817 C CA . LEU A 1 110 ? 0.405 -4.834 0.340 1.00 98.69 110 LEU A CA 1
ATOM 818 C C . LEU A 1 110 ? -0.264 -6.188 0.599 1.00 98.69 110 LEU A C 1
ATOM 820 O O . LEU A 1 110 ? -1.395 -6.208 1.080 1.00 98.69 110 LEU A O 1
ATOM 824 N N . PHE A 1 111 ? 0.413 -7.318 0.385 1.00 98.38 111 PHE A N 1
ATOM 825 C CA . PHE A 1 111 ? -0.113 -8.612 0.840 1.00 98.38 111 PHE A CA 1
ATOM 826 C C . PHE A 1 111 ? -0.194 -8.684 2.367 1.00 98.38 111 PHE A C 1
ATOM 828 O O . PHE A 1 111 ? -1.220 -9.089 2.914 1.00 98.38 111 PHE A O 1
ATOM 835 N N . GLY A 1 112 ? 0.853 -8.222 3.055 1.00 98.00 112 GLY A N 1
ATOM 836 C CA . GLY A 1 112 ? 0.921 -8.158 4.513 1.00 98.00 112 GLY A CA 1
ATOM 837 C C . GLY A 1 112 ? -0.212 -7.338 5.138 1.00 98.00 112 GLY A C 1
ATOM 838 O O . GLY A 1 112 ? -0.695 -7.664 6.223 1.00 98.00 112 GLY A O 1
ATOM 839 N N . SER A 1 113 ? -0.706 -6.326 4.420 1.00 98.38 113 SER A N 1
ATOM 840 C CA . SER A 1 113 ? -1.836 -5.491 4.838 1.00 98.38 113 SER A CA 1
ATOM 841 C C . SER A 1 113 ? -3.100 -6.305 5.149 1.00 98.38 113 SER A C 1
ATOM 843 O O . SER A 1 113 ? -3.852 -5.937 6.050 1.00 98.38 113 SER A O 1
ATOM 845 N N . LEU A 1 114 ? -3.292 -7.462 4.497 1.00 98.38 114 LEU A N 1
ATOM 846 C CA . LEU A 1 114 ? -4.446 -8.332 4.733 1.00 98.38 114 LEU A CA 1
ATOM 847 C C . LEU A 1 114 ? -4.474 -8.919 6.145 1.00 98.38 114 LEU A C 1
ATOM 849 O O . LEU A 1 114 ? -5.559 -9.172 6.666 1.00 98.38 114 LEU A O 1
ATOM 853 N N . PHE A 1 115 ? -3.319 -9.115 6.788 1.00 98.12 115 PHE A N 1
ATOM 854 C CA . PHE A 1 115 ? -3.274 -9.581 8.176 1.00 98.12 115 PHE A CA 1
ATOM 855 C C . PHE A 1 115 ? -3.792 -8.507 9.135 1.00 98.12 115 PHE A C 1
ATOM 857 O O . PHE A 1 115 ? -4.569 -8.813 10.041 1.00 98.12 115 PHE A O 1
ATOM 864 N N . VAL A 1 116 ? -3.426 -7.245 8.892 1.00 97.94 116 VAL A N 1
ATOM 865 C CA . VAL A 1 116 ? -3.939 -6.102 9.657 1.00 97.94 116 VAL A CA 1
ATOM 866 C C . VAL A 1 116 ? -5.430 -5.916 9.383 1.00 97.94 116 VAL A C 1
ATOM 868 O O . VAL A 1 116 ? -6.218 -5.849 10.324 1.00 97.94 116 VAL A O 1
ATOM 871 N N . ASP A 1 117 ? -5.846 -5.947 8.114 1.00 98.00 117 ASP A N 1
ATOM 872 C CA 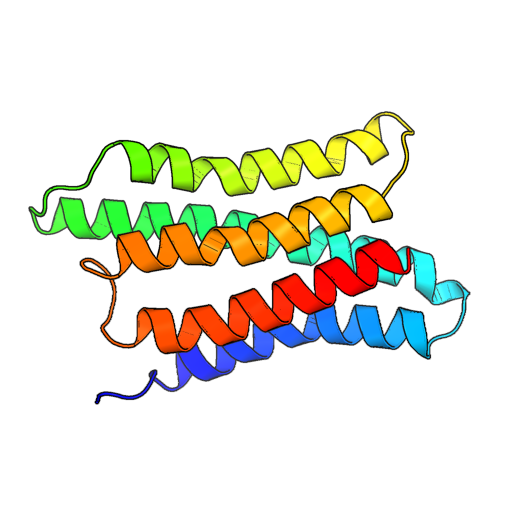. ASP A 1 117 ? -7.256 -5.843 7.722 1.00 98.00 117 ASP A CA 1
ATOM 873 C C . ASP A 1 117 ? -8.114 -6.938 8.380 1.00 98.00 117 ASP A C 1
ATOM 875 O O . ASP A 1 117 ? -9.215 -6.663 8.861 1.00 98.00 117 ASP A O 1
ATOM 879 N N . ARG A 1 118 ? -7.602 -8.173 8.459 1.00 97.62 118 ARG A N 1
ATOM 880 C CA . ARG A 1 118 ? -8.279 -9.304 9.109 1.00 97.62 118 ARG A CA 1
ATOM 881 C C . ARG A 1 118 ? -8.434 -9.090 10.612 1.00 97.62 118 ARG A C 1
ATOM 883 O O . ARG A 1 118 ? -9.483 -9.433 11.154 1.00 97.62 118 ARG A O 1
ATOM 890 N N . ALA A 1 119 ? -7.413 -8.542 11.267 1.00 96.25 119 ALA A N 1
ATOM 891 C CA . ALA A 1 119 ? -7.435 -8.238 12.694 1.00 96.25 119 ALA A CA 1
ATOM 892 C C . ALA A 1 119 ? -8.359 -7.053 13.030 1.00 96.25 119 ALA A C 1
ATOM 894 O O . ALA A 1 119 ? -8.930 -7.016 14.117 1.00 96.25 119 ALA A O 1
ATOM 895 N N . LEU A 1 120 ? -8.555 -6.123 12.089 1.00 96.19 120 LEU A N 1
ATOM 896 C CA . LEU A 1 120 ? -9.483 -4.993 12.215 1.00 96.19 120 LEU A CA 1
ATOM 897 C C . LEU A 1 120 ? -10.921 -5.317 11.788 1.00 96.19 120 LEU A C 1
ATOM 899 O O . LEU A 1 120 ? -11.820 -4.508 12.020 1.00 96.19 120 LEU A O 1
ATOM 903 N N . ALA A 1 121 ? -11.169 -6.491 11.203 1.00 95.75 121 ALA A N 1
ATOM 904 C CA . ALA A 1 121 ? -12.500 -6.908 10.768 1.00 95.75 121 ALA A CA 1
ATOM 905 C C . ALA A 1 121 ? -13.601 -6.764 11.847 1.00 95.75 121 ALA A C 1
ATOM 907 O O . ALA A 1 121 ? -14.680 -6.308 11.483 1.00 95.75 121 ALA A O 1
ATOM 908 N N . PRO A 1 122 ? -13.370 -7.051 13.151 1.00 93.75 122 PRO A N 1
ATOM 909 C CA . PRO A 1 122 ? -14.404 -6.898 14.184 1.00 93.75 122 PRO A CA 1
ATOM 910 C C . PRO A 1 122 ? -14.904 -5.464 14.403 1.00 93.75 122 PRO A C 1
ATOM 912 O O . PRO A 1 122 ? -15.994 -5.280 14.932 1.00 93.75 122 PRO A O 1
ATOM 915 N N . ILE A 1 123 ? -14.115 -4.455 14.022 1.00 94.00 123 ILE A N 1
ATOM 916 C CA . ILE A 1 123 ? -14.467 -3.029 14.154 1.00 94.00 123 ILE A CA 1
ATOM 917 C C . ILE A 1 123 ? -14.740 -2.367 12.795 1.00 94.00 123 ILE A C 1
ATOM 919 O O . ILE A 1 123 ? -14.826 -1.140 12.698 1.00 94.00 123 ILE A O 1
ATOM 923 N N . SER A 1 124 ? -14.853 -3.180 11.743 1.00 94.94 124 SER A N 1
ATOM 924 C CA . SER A 1 124 ? -15.039 -2.767 10.352 1.00 94.94 124 SER A CA 1
ATOM 925 C C . SER A 1 124 ? -16.393 -3.259 9.820 1.00 94.94 124 SER A C 1
ATOM 927 O O . SER A 1 124 ? -17.004 -4.138 10.423 1.00 94.94 124 SER A O 1
ATOM 929 N N . PRO A 1 125 ? -16.886 -2.733 8.683 1.00 94.00 125 PRO A N 1
ATOM 930 C CA . PRO A 1 125 ? -18.110 -3.243 8.065 1.00 94.00 125 PRO A CA 1
ATOM 931 C C . PRO A 1 125 ? -18.016 -4.737 7.703 1.00 94.00 125 PRO A C 1
ATOM 933 O O . PRO A 1 125 ? -16.961 -5.197 7.274 1.00 94.00 125 PRO A O 1
ATOM 936 N N . ASP A 1 126 ? -19.129 -5.476 7.741 1.00 95.38 126 ASP A N 1
ATOM 937 C CA . ASP A 1 126 ? -19.161 -6.930 7.463 1.00 95.38 126 ASP A CA 1
ATOM 938 C C . ASP A 1 126 ? -18.588 -7.330 6.088 1.00 95.38 126 ASP A C 1
ATOM 940 O O . ASP A 1 126 ? -18.095 -8.440 5.882 1.00 95.38 126 ASP A O 1
ATOM 944 N N . TRP A 1 127 ? -18.640 -6.415 5.117 1.00 95.56 127 TRP A N 1
ATOM 945 C CA . TRP A 1 127 ? -18.124 -6.607 3.761 1.00 95.56 127 TRP A CA 1
ATOM 946 C C . TRP A 1 127 ? -16.636 -6.251 3.611 1.00 95.56 127 TRP A C 1
ATOM 948 O O . TRP A 1 127 ? -16.090 -6.383 2.517 1.00 95.56 127 TRP A O 1
ATOM 958 N N . TRP A 1 128 ? -15.969 -5.809 4.681 1.00 96.38 128 TRP A N 1
ATOM 959 C CA . TRP A 1 128 ? -14.597 -5.302 4.669 1.00 96.38 128 TRP A CA 1
ATOM 960 C C . TRP A 1 128 ? -13.633 -6.238 3.945 1.00 96.38 128 TRP A C 1
ATOM 962 O O . TRP A 1 128 ? -13.091 -5.886 2.900 1.00 96.38 128 TRP A O 1
ATOM 972 N N . MET A 1 129 ? -13.489 -7.473 4.432 1.00 97.62 129 MET A N 1
ATOM 973 C CA . MET A 1 129 ? -12.545 -8.432 3.851 1.00 97.62 129 MET A CA 1
ATOM 974 C C . MET A 1 129 ? -12.901 -8.820 2.413 1.00 97.62 129 MET A C 1
ATOM 976 O O . MET A 1 129 ? -12.001 -9.051 1.609 1.00 97.62 129 MET A O 1
ATOM 980 N N . TRP A 1 130 ? -14.189 -8.827 2.061 1.00 96.75 130 TRP A N 1
ATOM 981 C CA . TRP A 1 130 ? -14.640 -9.090 0.691 1.00 96.75 130 TRP A CA 1
ATOM 982 C C . TRP A 1 130 ? -14.155 -8.034 -0.297 1.00 96.75 130 TRP A C 1
ATOM 984 O O . TRP A 1 130 ? -13.916 -8.351 -1.459 1.00 96.75 130 TRP A O 1
ATOM 994 N N . LEU A 1 131 ? -13.998 -6.790 0.160 1.00 97.06 131 LEU A N 1
ATOM 995 C CA . LEU A 1 131 ? -13.385 -5.737 -0.636 1.00 97.06 131 LEU A CA 1
ATOM 996 C C . LEU A 1 131 ? -11.856 -5.786 -0.543 1.00 97.06 131 LEU A C 1
ATOM 998 O O . LEU A 1 131 ? -11.187 -5.715 -1.564 1.00 97.06 131 LEU A O 1
ATOM 1002 N N . ARG A 1 132 ? -11.282 -5.926 0.656 1.00 97.94 132 ARG A N 1
ATOM 1003 C CA . ARG A 1 132 ? -9.826 -5.828 0.861 1.00 97.94 132 ARG A CA 1
ATOM 1004 C C . ARG A 1 132 ? -9.037 -6.921 0.141 1.00 97.94 132 ARG A C 1
ATOM 1006 O O . ARG A 1 132 ? -8.016 -6.610 -0.460 1.00 97.94 132 ARG A O 1
ATOM 1013 N N . ILE A 1 133 ? -9.520 -8.166 0.141 1.00 98.31 133 ILE A N 1
ATOM 1014 C CA . ILE A 1 133 ? -8.829 -9.305 -0.488 1.00 98.31 133 ILE A CA 1
ATOM 1015 C C . ILE A 1 133 ? -8.514 -9.050 -1.971 1.00 98.31 133 ILE A C 1
ATOM 1017 O O . ILE A 1 133 ? -7.332 -9.041 -2.312 1.00 98.31 133 ILE A O 1
ATOM 1021 N N . PRO A 1 134 ? -9.496 -8.813 -2.865 1.00 97.88 134 PRO A N 1
ATOM 1022 C CA . PRO A 1 134 ? -9.191 -8.603 -4.278 1.00 97.88 134 PRO A CA 1
ATOM 1023 C C . PRO A 1 134 ? -8.335 -7.354 -4.515 1.00 97.88 134 PRO A C 1
ATOM 1025 O O . PRO A 1 134 ? -7.494 -7.367 -5.410 1.00 97.88 134 PRO A O 1
ATOM 1028 N N . LEU A 1 135 ? -8.497 -6.299 -3.708 1.00 98.19 135 LEU A N 1
ATOM 1029 C CA . LEU A 1 135 ? -7.717 -5.071 -3.866 1.00 98.19 135 LEU A CA 1
ATOM 1030 C C . LEU A 1 135 ? -6.248 -5.259 -3.489 1.00 98.19 135 LEU A C 1
ATOM 1032 O O . LEU A 1 135 ? -5.370 -4.936 -4.284 1.00 98.19 135 LEU A O 1
ATOM 1036 N N . SER A 1 136 ? -5.971 -5.810 -2.307 1.00 98.31 136 SER A N 1
ATOM 1037 C CA . SER A 1 136 ? -4.597 -6.046 -1.862 1.00 98.31 136 SER A CA 1
ATOM 1038 C C . SER A 1 136 ? -3.914 -7.124 -2.700 1.00 98.31 136 SER A C 1
ATOM 1040 O O . SER A 1 136 ? -2.730 -6.988 -2.997 1.00 98.31 136 SER A O 1
ATOM 1042 N N . LEU A 1 137 ? -4.646 -8.160 -3.135 1.00 98.44 137 LEU A N 1
ATOM 1043 C CA . LEU A 1 137 ? -4.087 -9.179 -4.022 1.00 98.44 137 LEU A CA 1
ATOM 1044 C C . LEU A 1 137 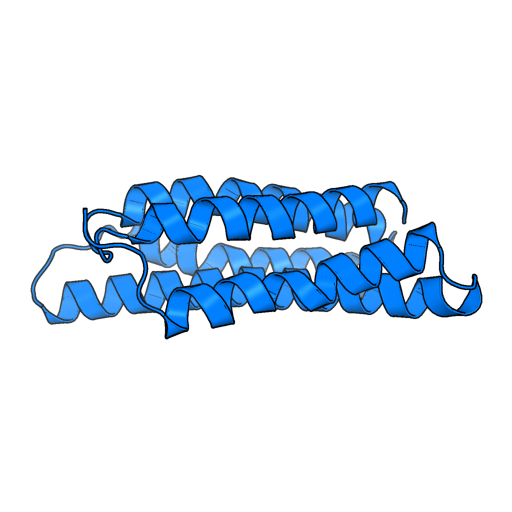? -3.783 -8.625 -5.417 1.00 98.44 137 LEU A C 1
ATOM 1046 O O . LEU A 1 137 ? -2.695 -8.856 -5.938 1.00 98.44 137 LEU A O 1
ATOM 1050 N N . GLY A 1 138 ? -4.720 -7.881 -6.010 1.00 98.38 138 GLY A N 1
ATOM 1051 C CA . GLY A 1 138 ? -4.552 -7.297 -7.338 1.00 98.38 138 GLY A CA 1
ATOM 1052 C C . GLY A 1 138 ? -3.435 -6.258 -7.371 1.00 98.38 138 GLY A C 1
ATOM 1053 O O . GLY A 1 138 ? -2.528 -6.349 -8.196 1.00 98.38 138 GLY A O 1
ATOM 1054 N N . LEU A 1 139 ? -3.461 -5.301 -6.440 1.00 98.62 139 LEU A N 1
ATOM 1055 C CA . LEU A 1 139 ? -2.460 -4.240 -6.381 1.00 98.62 139 LEU A CA 1
ATOM 1056 C C . LEU A 1 139 ? -1.094 -4.776 -5.945 1.00 98.62 139 LEU A C 1
ATOM 1058 O O . LEU A 1 139 ? -0.092 -4.469 -6.587 1.00 98.62 139 LEU A O 1
ATOM 1062 N N . GLY A 1 140 ? -1.044 -5.588 -4.884 1.00 98.62 140 GLY A N 1
ATOM 1063 C CA . GLY A 1 140 ? 0.195 -6.191 -4.389 1.00 98.62 140 GLY A CA 1
ATOM 1064 C C . GLY A 1 140 ? 0.835 -7.109 -5.426 1.00 98.62 140 GLY A C 1
ATOM 1065 O O . GLY A 1 140 ? 2.031 -6.996 -5.684 1.00 98.62 140 GLY A O 1
ATOM 1066 N N . GLY A 1 141 ? 0.029 -7.934 -6.101 1.00 98.75 141 GLY A N 1
ATOM 1067 C CA . GLY A 1 141 ? 0.485 -8.813 -7.176 1.00 98.75 141 GLY A CA 1
ATOM 1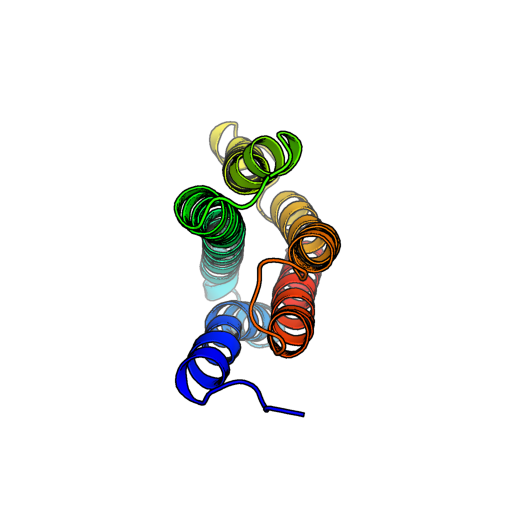068 C C . GLY A 1 141 ? 1.035 -8.043 -8.372 1.00 98.75 141 GLY A C 1
ATOM 1069 O O . GLY A 1 141 ? 2.162 -8.300 -8.787 1.00 98.75 141 GLY A O 1
ATOM 1070 N N . ALA A 1 142 ? 0.295 -7.054 -8.883 1.00 98.75 142 ALA A N 1
ATOM 1071 C CA . ALA A 1 142 ? 0.779 -6.209 -9.974 1.00 98.75 142 ALA A CA 1
ATOM 1072 C C . ALA A 1 142 ? 2.075 -5.475 -9.589 1.00 98.75 142 ALA A C 1
ATOM 1074 O O . ALA A 1 142 ? 3.020 -5.448 -10.369 1.00 98.75 142 ALA A O 1
ATOM 1075 N N . THR A 1 143 ? 2.154 -4.936 -8.370 1.00 98.88 143 THR A N 1
ATOM 1076 C CA . THR A 1 143 ? 3.350 -4.242 -7.863 1.00 98.88 143 THR A CA 1
ATOM 1077 C C . THR A 1 143 ? 4.559 -5.168 -7.779 1.00 98.88 143 THR A C 1
ATOM 1079 O O . THR A 1 143 ? 5.643 -4.790 -8.215 1.00 98.88 143 THR A O 1
ATOM 1082 N N . LEU A 1 144 ? 4.374 -6.391 -7.278 1.00 98.62 144 LEU A N 1
ATOM 1083 C CA . LEU A 1 144 ? 5.445 -7.376 -7.172 1.00 98.62 144 LEU A CA 1
ATOM 1084 C C . LEU A 1 144 ? 5.945 -7.808 -8.554 1.00 98.62 144 LEU A C 1
ATOM 1086 O O . LEU A 1 144 ? 7.150 -7.844 -8.775 1.00 98.62 144 LEU A O 1
ATOM 1090 N N . VAL A 1 145 ? 5.037 -8.067 -9.501 1.00 98.81 145 VAL A N 1
ATOM 1091 C CA . VAL A 1 145 ? 5.416 -8.394 -10.884 1.00 98.81 145 VAL A CA 1
ATOM 1092 C C . VAL A 1 145 ? 6.186 -7.239 -11.525 1.00 98.81 145 VAL A C 1
ATOM 1094 O O . VAL A 1 145 ? 7.234 -7.477 -12.111 1.00 98.81 145 VAL A O 1
ATOM 1097 N N . ILE A 1 146 ? 5.727 -5.991 -11.372 1.00 98.75 146 ILE A N 1
ATOM 1098 C CA . ILE A 1 146 ? 6.452 -4.816 -11.882 1.00 98.75 146 ILE A CA 1
ATOM 1099 C C . ILE A 1 146 ? 7.851 -4.725 -11.257 1.00 98.75 146 ILE A C 1
ATOM 1101 O O . ILE A 1 146 ? 8.813 -4.498 -11.980 1.00 98.75 146 ILE A O 1
ATOM 1105 N N . GLY A 1 147 ? 7.986 -4.962 -9.948 1.00 98.44 147 GLY A N 1
ATOM 1106 C CA . GLY A 1 147 ? 9.285 -4.967 -9.270 1.00 98.44 147 GLY A CA 1
ATOM 1107 C C . GLY A 1 147 ? 10.250 -6.034 -9.785 1.00 98.44 147 GLY A C 1
ATOM 1108 O O . GLY A 1 147 ? 11.434 -5.757 -9.923 1.00 98.44 147 GLY A O 1
ATOM 1109 N N . LEU A 1 148 ? 9.747 -7.226 -10.119 1.00 98.25 148 LEU A N 1
ATOM 1110 C CA . LEU A 1 148 ? 10.547 -8.309 -10.706 1.00 98.25 148 LEU A CA 1
ATOM 1111 C C . LEU A 1 148 ? 10.917 -8.067 -12.176 1.00 98.25 148 LEU A C 1
ATOM 1113 O O . LEU A 1 148 ? 11.867 -8.665 -12.671 1.00 98.25 148 LEU A O 1
ATOM 1117 N N . LEU A 1 149 ? 10.150 -7.232 -12.878 1.00 97.44 149 LEU A N 1
ATOM 1118 C CA . LEU A 1 149 ? 10.402 -6.858 -14.268 1.00 97.44 149 LEU A CA 1
ATOM 1119 C C . LEU A 1 149 ? 11.272 -5.607 -14.411 1.00 97.44 149 LEU A C 1
ATOM 1121 O O . LEU A 1 149 ? 11.585 -5.271 -15.554 1.00 97.44 149 LEU A O 1
ATOM 1125 N N . ALA A 1 150 ? 11.569 -4.893 -13.319 1.00 92.81 150 ALA A N 1
ATOM 1126 C CA . ALA A 1 150 ? 12.228 -3.583 -13.302 1.00 92.81 150 ALA A CA 1
ATOM 1127 C C . ALA A 1 150 ? 13.703 -3.634 -13.714 1.00 92.81 150 ALA A C 1
ATOM 1129 O O . ALA A 1 150 ? 14.386 -4.624 -13.389 1.00 92.81 150 ALA A O 1
#

Secondary structure (DSSP, 8-state):
--PPPHHHHHHHHHTTHHHHHHHHHHHHS-GGGHHHHHHHHHHHHHHHHHHHHHHHHHHHHHHHHTT----THHHHHHHHHHHHHHHHHHHHHTT-S-SHHHHHHHHHHHHHHHHHHHHHGGGS-TTHHHHHHHHHHHHHHHHHHHHHH-